Protein AF-H0QUZ9-F1 (afdb_monomer)

pLDDT: mean 75.98, std 16.35, range [38.31, 91.38]

Solvent-accessible surface area (backbone atoms only — not comparable to full-atom values): 6216 Å² total; per-residue (Å²): 134,92,83,87,87,76,82,82,72,68,77,70,74,68,80,64,74,72,61,29,48,70,68,67,45,44,26,37,43,32,42,60,47,74,59,88,94,44,77,48,74,51,70,45,58,31,36,34,56,85,48,29,39,25,44,81,85,66,56,73,25,59,37,47,71,38,74,55,8,30,34,28,60,41,84,94,56,32,34,42,36,36,37,56,48,98,84,38,26,42,28,36,37,20,52,80,81,44,80,75,44,60,29,41,36,31,72,57,132

Organism: NCBI:txid1077974

Radius of gyration: 19.83 Å; Cα contacts (8 Å, |Δi|>4): 229; chains: 1; bounding box: 42×46×67 Å

Structure (mmCIF, N/CA/C/O backbone):
data_AF-H0QUZ9-F1
#
_entry.id   AF-H0QUZ9-F1
#
loop_
_atom_site.group_PDB
_atom_site.id
_atom_site.type_symbol
_atom_site.label_atom_id
_atom_site.label_alt_id
_atom_site.label_comp_id
_atom_site.label_asym_id
_atom_site.label_entity_id
_atom_site.label_seq_id
_atom_site.pdbx_PDB_ins_code
_atom_site.Cartn_x
_atom_site.Cartn_y
_atom_site.Cartn_z
_atom_site.occupancy
_atom_site.B_iso_or_equiv
_atom_site.auth_seq_id
_atom_site.auth_comp_id
_atom_site.auth_asym_id
_atom_site.auth_atom_id
_atom_site.pdbx_PDB_model_num
ATOM 1 N N . MET A 1 1 ? -8.066 -33.741 52.087 1.00 40.66 1 MET A N 1
ATOM 2 C CA . MET A 1 1 ? -7.795 -34.500 50.851 1.00 40.66 1 MET A CA 1
ATOM 3 C C . MET A 1 1 ? -8.249 -33.626 49.694 1.00 40.66 1 MET A C 1
ATOM 5 O O . MET A 1 1 ? -9.401 -33.219 49.679 1.00 40.66 1 MET A O 1
ATOM 9 N N . ILE A 1 2 ? -7.308 -33.205 48.850 1.00 44.66 2 ILE A N 1
ATOM 10 C CA . ILE A 1 2 ? -7.549 -32.410 47.635 1.00 44.66 2 ILE A CA 1
ATOM 11 C C . ILE A 1 2 ? -8.254 -33.301 46.601 1.00 44.66 2 ILE A C 1
ATOM 13 O O . ILE A 1 2 ? -7.957 -34.490 46.587 1.00 44.66 2 ILE A O 1
ATOM 17 N N . VAL A 1 3 ? -9.151 -32.717 45.792 1.00 40.41 3 VAL A N 1
ATOM 18 C CA . VAL A 1 3 ? -9.413 -32.876 44.331 1.00 40.41 3 VAL A CA 1
ATOM 19 C C . VAL A 1 3 ? -10.880 -32.431 44.129 1.00 40.41 3 VAL A C 1
ATOM 21 O O . VAL A 1 3 ? -11.765 -33.004 44.743 1.00 40.41 3 VAL A O 1
ATOM 24 N N . GLY A 1 4 ? -11.266 -31.390 43.388 1.00 41.09 4 GLY A N 1
ATOM 25 C CA . GLY A 1 4 ? -10.650 -30.719 42.245 1.00 41.09 4 GLY A CA 1
ATOM 26 C C . GLY A 1 4 ? -11.551 -30.911 41.013 1.00 41.09 4 GLY A C 1
ATOM 27 O O . GLY A 1 4 ? -11.746 -32.041 40.588 1.00 41.09 4 GLY A O 1
ATOM 28 N N . GLY A 1 5 ? -12.067 -29.820 40.431 1.00 40.56 5 GLY A N 1
ATOM 29 C CA . GLY A 1 5 ? -12.741 -29.808 39.119 1.00 40.56 5 GLY A CA 1
ATOM 30 C C . GLY A 1 5 ? -14.235 -29.455 39.196 1.00 40.56 5 GLY A C 1
ATOM 31 O O . GLY A 1 5 ? -14.959 -30.024 39.995 1.00 40.56 5 GLY A O 1
ATOM 32 N N . ALA A 1 6 ? -14.793 -28.521 38.432 1.00 42.06 6 ALA A N 1
ATOM 33 C CA . ALA A 1 6 ? -14.297 -27.795 37.275 1.00 42.06 6 ALA A CA 1
ATOM 34 C C . ALA A 1 6 ? -14.811 -26.351 37.355 1.00 42.06 6 ALA A C 1
ATOM 36 O O . ALA A 1 6 ? -16.016 -26.109 37.379 1.00 42.06 6 ALA A O 1
ATOM 37 N N . ALA A 1 7 ? -13.894 -25.384 37.391 1.00 41.75 7 ALA A N 1
ATOM 38 C CA . ALA A 1 7 ? -14.248 -24.025 37.026 1.00 41.75 7 ALA A CA 1
ATOM 39 C C . ALA A 1 7 ? -14.563 -24.053 35.530 1.00 41.75 7 ALA A C 1
ATOM 41 O O . ALA A 1 7 ? -13.703 -24.401 34.720 1.00 41.75 7 ALA A O 1
ATOM 42 N N . VAL A 1 8 ? -15.806 -23.729 35.177 1.00 45.09 8 VAL A N 1
ATOM 43 C CA . VAL A 1 8 ? -16.184 -23.397 33.807 1.00 45.09 8 VAL A CA 1
ATOM 44 C C . VAL A 1 8 ? -15.402 -22.134 33.470 1.00 45.09 8 VAL A C 1
ATOM 46 O O . VAL A 1 8 ? -15.818 -21.020 33.778 1.00 45.09 8 VAL A O 1
ATOM 49 N N . VAL A 1 9 ? -14.195 -22.319 32.937 1.00 41.31 9 VAL A N 1
ATOM 50 C CA . VAL A 1 9 ? -13.407 -21.244 32.353 1.00 41.31 9 VAL A CA 1
ATOM 51 C C . VAL A 1 9 ? -14.231 -20.785 31.168 1.00 41.31 9 VAL A C 1
ATOM 53 O O . VAL A 1 9 ? -14.319 -21.483 30.158 1.00 41.31 9 VAL A O 1
ATOM 56 N N . ALA A 1 10 ? -14.905 -19.650 31.354 1.00 41.62 10 ALA A N 1
ATOM 57 C CA . ALA A 1 10 ? -15.516 -18.890 30.286 1.00 41.62 10 ALA A CA 1
ATOM 58 C C . ALA A 1 10 ? -14.546 -18.916 29.109 1.00 41.62 10 ALA A C 1
ATOM 60 O O . ALA A 1 10 ? -13.388 -18.524 29.263 1.00 41.62 10 ALA A O 1
ATOM 61 N N . THR A 1 11 ? -15.009 -19.470 27.989 1.00 42.88 11 THR A N 1
ATOM 62 C CA . THR A 1 11 ? -14.331 -19.472 26.698 1.00 42.88 11 THR A CA 1
ATOM 63 C C . THR A 1 11 ? -13.655 -18.128 26.523 1.00 42.88 11 THR A C 1
ATOM 65 O O . THR A 1 11 ? -14.319 -17.121 26.273 1.00 42.88 11 THR A O 1
ATOM 68 N N . ALA A 1 12 ? -12.337 -18.122 26.733 1.00 43.16 12 ALA A N 1
ATOM 69 C CA . ALA A 1 12 ? -11.499 -16.996 26.410 1.00 43.16 12 ALA A CA 1
ATOM 70 C C . ALA A 1 12 ? -11.819 -16.687 24.955 1.00 43.16 12 ALA A C 1
ATOM 72 O O . ALA A 1 12 ? -11.653 -17.546 24.086 1.00 43.16 12 ALA A O 1
ATOM 73 N N . VAL A 1 13 ? -12.374 -15.500 24.720 1.00 49.97 13 VAL A N 1
ATOM 74 C CA . VAL A 1 13 ? -12.477 -14.924 23.388 1.00 49.97 13 VAL A CA 1
ATOM 75 C C . VAL A 1 13 ? -11.075 -15.068 22.826 1.00 49.97 13 VAL A C 1
ATOM 77 O O . VAL A 1 13 ? -10.147 -14.446 23.347 1.00 49.97 13 VAL A O 1
ATOM 80 N N . ALA A 1 14 ? -10.898 -15.997 21.879 1.00 38.31 14 ALA A N 1
ATOM 81 C CA . ALA A 1 14 ? -9.626 -16.186 21.209 1.00 38.31 14 ALA A CA 1
ATOM 82 C C . ALA A 1 14 ? -9.151 -14.779 20.841 1.00 38.31 14 ALA A C 1
ATOM 84 O O . ALA A 1 14 ? -9.980 -14.021 20.322 1.00 38.31 14 ALA A O 1
ATOM 85 N N . PRO A 1 15 ? -7.911 -14.377 21.174 1.00 40.56 15 PRO A N 1
ATOM 86 C CA . PRO A 1 15 ? -7.428 -13.072 20.778 1.00 40.56 15 PRO A CA 1
ATOM 87 C C . PRO A 1 15 ? -7.496 -13.101 19.260 1.00 40.56 15 PRO A C 1
ATOM 89 O O . PRO A 1 15 ? -6.715 -13.801 18.613 1.00 40.56 15 PRO A O 1
ATOM 92 N N . GLY A 1 16 ? -8.539 -12.471 18.712 1.00 40.25 16 GLY A N 1
ATOM 93 C CA . GLY A 1 16 ? -8.776 -12.433 17.285 1.00 40.25 16 GLY A CA 1
ATOM 94 C C . GLY A 1 16 ? -7.465 -11.978 16.696 1.00 40.25 16 GLY A C 1
ATOM 95 O O . GLY A 1 16 ? -6.928 -10.980 17.179 1.00 40.25 16 GLY A O 1
ATOM 96 N N . ILE A 1 17 ? -6.915 -12.772 15.770 1.00 44.38 17 ILE A N 1
ATOM 97 C CA . ILE A 1 17 ? -5.704 -12.443 15.017 1.00 44.38 17 ILE A CA 1
ATOM 98 C C . ILE A 1 17 ? -5.839 -10.965 14.726 1.00 44.38 17 ILE A C 1
ATOM 100 O O . ILE A 1 17 ? -6.783 -10.616 14.015 1.00 44.38 17 ILE A O 1
ATOM 104 N N . ALA A 1 18 ? -5.038 -10.130 15.404 1.00 45.62 18 ALA A N 1
ATOM 105 C CA . ALA A 1 18 ? -5.222 -8.689 15.381 1.00 45.62 18 ALA A CA 1
ATOM 106 C C . ALA A 1 18 ? -5.201 -8.337 13.907 1.00 45.62 18 ALA A C 1
ATOM 108 O O . ALA A 1 18 ? -4.163 -8.488 13.262 1.00 45.62 18 ALA A O 1
ATOM 109 N N . SER A 1 19 ? -6.391 -8.089 13.355 1.00 53.25 19 SER A N 1
ATOM 110 C CA . SER A 1 19 ? -6.559 -8.132 11.918 1.00 53.25 19 SER A CA 1
ATOM 111 C C . SER A 1 19 ? -5.669 -7.020 11.436 1.00 53.25 19 SER A C 1
ATOM 113 O O . SER A 1 19 ? -5.896 -5.860 11.779 1.00 53.25 19 SER A O 1
ATOM 115 N N . ALA A 1 20 ? -4.625 -7.364 10.692 1.00 65.56 20 ALA A N 1
ATOM 116 C CA . ALA A 1 20 ? -3.692 -6.394 10.153 1.00 65.56 20 ALA A CA 1
ATOM 117 C C . ALA A 1 20 ? -4.342 -5.586 9.015 1.00 65.56 20 ALA A C 1
ATOM 119 O O . ALA A 1 20 ? -3.662 -5.128 8.104 1.00 65.56 20 ALA A O 1
ATOM 120 N N . LYS A 1 21 ? -5.669 -5.422 9.076 1.00 78.50 21 LYS A N 1
ATOM 121 C CA . LYS A 1 21 ? -6.475 -4.545 8.258 1.00 78.50 21 LYS A CA 1
ATOM 122 C C . LYS A 1 21 ? -5.779 -3.197 8.189 1.00 78.50 21 LYS A C 1
ATOM 124 O O . LYS A 1 21 ? -5.414 -2.613 9.211 1.00 78.50 21 LYS A O 1
ATOM 129 N N . VAL A 1 22 ? -5.626 -2.705 6.970 1.00 83.75 22 VAL A N 1
ATOM 130 C CA . VAL A 1 22 ? -5.093 -1.368 6.758 1.00 83.75 22 VAL A CA 1
ATOM 131 C C . VAL A 1 22 ? -6.120 -0.380 7.302 1.00 83.75 22 VAL A C 1
ATOM 133 O O . VAL A 1 22 ? -7.254 -0.342 6.825 1.00 83.75 22 VAL A O 1
ATOM 136 N N . ALA A 1 23 ? -5.748 0.346 8.354 1.00 86.38 23 ALA A N 1
ATOM 137 C CA . ALA A 1 23 ? -6.630 1.310 8.997 1.00 86.38 23 ALA A CA 1
ATOM 138 C C . ALA A 1 23 ? -6.884 2.504 8.071 1.00 86.38 23 ALA A C 1
ATOM 140 O O . ALA A 1 23 ? -6.009 2.884 7.290 1.00 86.38 23 ALA A O 1
ATOM 141 N N . ASP A 1 24 ? -8.056 3.113 8.196 1.00 88.56 24 ASP A N 1
ATOM 142 C CA . ASP A 1 24 ? -8.376 4.340 7.476 1.00 88.56 24 ASP A CA 1
ATOM 143 C C . ASP A 1 24 ? -7.456 5.474 7.934 1.00 88.56 24 ASP A C 1
ATOM 145 O O . ASP A 1 24 ? -7.105 5.572 9.111 1.00 88.56 24 ASP A O 1
ATOM 149 N N . GLY A 1 25 ? -7.041 6.326 6.999 1.00 89.50 25 GLY A N 1
ATOM 150 C CA . GLY A 1 25 ? -6.093 7.396 7.289 1.00 89.50 25 GLY A CA 1
ATOM 151 C C . GLY A 1 25 ? -5.236 7.790 6.097 1.00 89.50 25 GLY A C 1
ATOM 152 O O . GLY A 1 25 ? -5.440 7.326 4.972 1.00 89.50 25 GLY A O 1
ATOM 153 N N . ARG A 1 26 ? -4.274 8.677 6.347 1.00 90.50 26 ARG A N 1
ATOM 154 C CA . ARG A 1 26 ? -3.281 9.107 5.359 1.00 90.50 26 ARG A CA 1
ATOM 155 C C . ARG A 1 26 ? -1.987 8.334 5.550 1.00 90.50 26 ARG A C 1
ATOM 157 O O . ARG A 1 26 ? -1.582 8.053 6.675 1.00 90.50 26 ARG A O 1
ATOM 164 N N . TYR A 1 27 ? -1.348 8.005 4.441 1.00 89.75 27 TYR A N 1
ATOM 165 C CA . TYR A 1 27 ? -0.132 7.215 4.398 1.00 89.75 27 TYR A CA 1
ATOM 166 C C . TYR A 1 27 ? 0.813 7.755 3.334 1.00 89.75 27 TYR A C 1
ATOM 168 O O . TYR A 1 27 ? 0.373 8.148 2.262 1.00 89.75 27 TYR A O 1
ATOM 176 N N . ASN A 1 28 ? 2.115 7.703 3.585 1.00 89.81 28 ASN A N 1
ATOM 177 C CA . ASN A 1 28 ? 3.126 7.950 2.567 1.00 89.81 28 ASN A CA 1
ATOM 178 C C . ASN A 1 28 ? 3.643 6.618 2.025 1.00 89.81 28 ASN A C 1
ATOM 180 O O . ASN A 1 28 ? 4.213 5.817 2.771 1.00 89.81 28 ASN A O 1
ATOM 184 N N . LEU A 1 29 ? 3.452 6.393 0.722 1.00 86.69 29 LEU A N 1
ATOM 185 C CA . LEU A 1 29 ? 4.102 5.316 -0.015 1.00 86.69 29 LEU A CA 1
ATOM 186 C C . LEU A 1 29 ? 5.455 5.818 -0.517 1.00 86.69 29 LEU A C 1
ATOM 188 O O . LEU A 1 29 ? 5.502 6.624 -1.444 1.00 86.69 29 LEU A O 1
ATOM 192 N N . CYS A 1 30 ? 6.537 5.326 0.075 1.00 84.94 30 CYS A N 1
ATOM 193 C CA . CYS A 1 30 ? 7.908 5.664 -0.285 1.00 84.94 30 CYS A CA 1
ATOM 194 C C . CYS A 1 30 ? 8.562 4.511 -1.044 1.00 84.94 30 CYS A C 1
ATOM 196 O O . CYS A 1 30 ? 8.830 3.450 -0.472 1.00 84.94 30 CYS A O 1
ATOM 198 N N . ILE A 1 31 ? 8.813 4.727 -2.333 1.00 81.75 31 ILE A N 1
ATOM 199 C CA . ILE A 1 31 ? 9.498 3.785 -3.215 1.00 81.75 31 ILE A CA 1
ATOM 200 C C . ILE A 1 31 ? 10.988 4.100 -3.184 1.00 81.75 31 ILE A C 1
ATOM 202 O O . ILE A 1 31 ? 11.404 5.188 -3.580 1.00 81.75 31 ILE A O 1
ATOM 206 N N . GLU A 1 32 ? 11.784 3.141 -2.723 1.00 78.06 32 GLU A N 1
ATOM 207 C CA . GLU A 1 32 ? 13.241 3.210 -2.780 1.00 78.06 32 GLU A CA 1
ATOM 208 C C . GLU A 1 32 ? 13.731 2.508 -4.040 1.00 78.06 32 GLU A C 1
ATOM 210 O O . GLU A 1 32 ? 13.510 1.311 -4.227 1.00 78.06 32 GLU A O 1
ATOM 215 N N . THR A 1 33 ? 14.411 3.256 -4.902 1.00 71.12 33 THR A N 1
ATOM 216 C CA . THR A 1 33 ? 15.067 2.721 -6.092 1.00 71.12 33 THR A CA 1
ATOM 217 C C . THR A 1 33 ? 16.572 2.814 -5.894 1.00 71.12 33 THR A C 1
ATOM 219 O O . THR A 1 33 ? 17.105 3.881 -5.587 1.00 71.12 33 THR A O 1
ATOM 222 N N . ARG A 1 34 ? 17.271 1.685 -6.036 1.00 66.62 34 ARG A N 1
ATOM 223 C CA . ARG A 1 34 ? 18.733 1.634 -5.936 1.00 66.62 34 ARG A CA 1
ATOM 224 C C . ARG A 1 34 ? 19.350 1.621 -7.328 1.00 66.62 34 ARG A C 1
ATOM 226 O O . ARG A 1 34 ? 19.090 0.705 -8.104 1.00 66.62 34 ARG A O 1
ATOM 233 N N . TYR A 1 35 ? 20.206 2.599 -7.603 1.00 70.75 35 TYR A N 1
ATOM 234 C CA . TYR A 1 35 ? 21.011 2.702 -8.818 1.00 70.75 35 TYR A CA 1
ATOM 235 C C . TYR A 1 35 ? 22.493 2.614 -8.435 1.00 70.75 35 TYR A C 1
ATOM 237 O O . TYR A 1 35 ? 23.121 3.614 -8.089 1.00 70.75 35 TYR A O 1
ATOM 245 N N . GLY A 1 36 ? 23.055 1.401 -8.439 1.00 77.44 36 GLY A N 1
ATOM 246 C CA . GLY A 1 36 ? 24.416 1.167 -7.943 1.00 77.44 36 GLY A CA 1
ATOM 247 C C . GLY A 1 36 ? 24.548 1.567 -6.468 1.00 77.44 36 GLY A C 1
ATOM 248 O O . GLY A 1 36 ? 23.846 1.023 -5.617 1.00 77.44 36 GLY A O 1
ATOM 249 N N . SER A 1 37 ? 25.423 2.532 -6.174 1.00 75.81 37 SER A N 1
ATOM 250 C CA . SER A 1 37 ? 25.625 3.080 -4.821 1.00 75.81 37 SER A CA 1
ATOM 251 C C . SER A 1 37 ? 24.629 4.183 -4.436 1.00 75.81 37 SER A C 1
ATOM 253 O O . SER A 1 37 ? 24.607 4.604 -3.281 1.00 75.81 37 SER A O 1
ATOM 255 N N . SER A 1 38 ? 23.814 4.661 -5.379 1.00 66.56 38 SER A N 1
ATOM 256 C CA . SER A 1 38 ? 22.845 5.736 -5.149 1.00 66.56 38 SER A CA 1
ATOM 257 C C . SER A 1 38 ? 21.485 5.165 -4.757 1.00 66.56 38 SER A C 1
ATOM 259 O O . SER A 1 38 ? 20.969 4.259 -5.415 1.00 66.56 38 SER A O 1
ATOM 261 N N . VAL A 1 39 ? 20.880 5.716 -3.704 1.00 73.25 39 VAL A N 1
ATOM 262 C CA . VAL A 1 39 ? 19.507 5.400 -3.288 1.00 73.25 39 VAL A CA 1
ATOM 263 C C . VAL A 1 39 ? 18.638 6.622 -3.555 1.00 73.25 39 VAL A C 1
ATOM 265 O O . VAL A 1 39 ? 18.847 7.672 -2.954 1.00 73.25 39 VAL A O 1
ATOM 268 N N . GLU A 1 40 ? 17.675 6.492 -4.462 1.00 76.88 40 GLU A N 1
ATOM 269 C CA . GLU A 1 40 ? 16.647 7.504 -4.702 1.00 76.88 40 GLU A CA 1
ATOM 270 C C . GLU A 1 40 ? 15.355 7.062 -4.009 1.00 76.88 40 GLU A C 1
ATOM 272 O O . GLU A 1 40 ? 14.892 5.938 -4.212 1.00 76.88 40 GLU A O 1
ATOM 277 N N . GLN A 1 41 ? 14.765 7.936 -3.192 1.00 80.19 41 GLN A N 1
ATOM 278 C CA . GLN A 1 41 ? 13.489 7.678 -2.529 1.00 80.19 41 GLN A CA 1
ATOM 279 C C . GLN A 1 41 ? 12.438 8.668 -3.032 1.00 80.19 41 GLN A C 1
ATOM 281 O O . GLN A 1 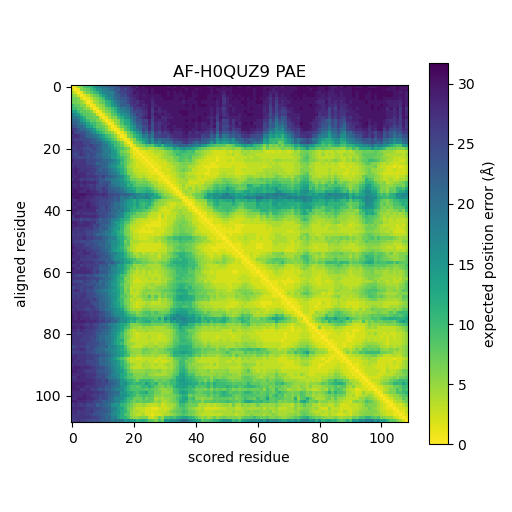41 ? 12.622 9.881 -2.935 1.00 80.19 41 GLN A O 1
ATOM 286 N N . LYS A 1 42 ? 11.323 8.152 -3.558 1.00 81.50 42 LYS A N 1
ATOM 287 C CA . LYS A 1 42 ? 10.154 8.958 -3.942 1.00 81.50 42 LYS A CA 1
ATOM 288 C C . LYS A 1 42 ? 8.970 8.588 -3.072 1.00 81.50 42 LYS A C 1
ATOM 290 O O . LYS A 1 42 ? 8.543 7.436 -3.086 1.00 81.50 42 LYS A O 1
ATOM 295 N N . CYS A 1 43 ? 8.440 9.565 -2.347 1.00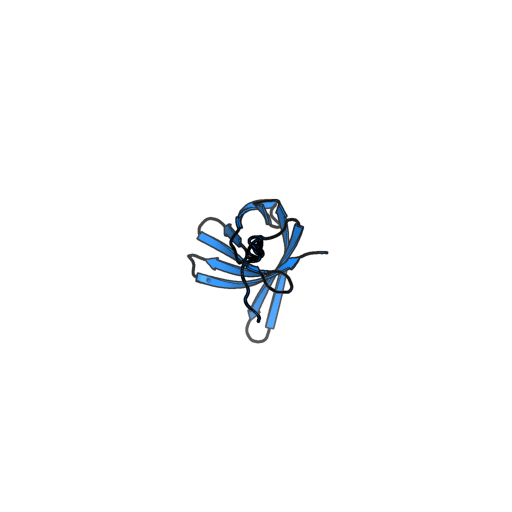 85.31 43 CYS A N 1
ATOM 296 C CA . CYS A 1 43 ? 7.255 9.403 -1.516 1.00 85.31 43 CYS A CA 1
ATOM 297 C C . CYS A 1 43 ? 6.052 10.097 -2.153 1.00 85.31 43 CYS A C 1
ATOM 299 O O . CYS A 1 43 ? 6.168 11.217 -2.649 1.00 85.31 43 CYS A O 1
ATOM 301 N N . ALA A 1 44 ? 4.898 9.441 -2.114 1.00 86.62 44 ALA A N 1
ATOM 302 C CA . ALA A 1 44 ? 3.619 10.035 -2.481 1.00 86.62 44 ALA A CA 1
ATOM 303 C C . ALA A 1 44 ? 2.579 9.740 -1.397 1.00 86.62 44 ALA A C 1
ATOM 305 O O . ALA A 1 44 ? 2.584 8.650 -0.819 1.00 86.62 44 ALA A O 1
ATOM 306 N N . GLU A 1 45 ? 1.691 10.701 -1.141 1.00 89.50 45 GLU A N 1
ATOM 307 C CA . GLU A 1 45 ? 0.590 10.528 -0.194 1.00 89.50 45 GLU A CA 1
ATOM 308 C C . GLU A 1 45 ? -0.513 9.660 -0.816 1.00 89.50 45 GLU A C 1
ATOM 310 O O . GLU A 1 45 ? -0.893 9.813 -1.980 1.00 89.50 45 GLU A O 1
ATOM 315 N N . TYR A 1 46 ? -1.025 8.743 -0.009 1.00 89.94 46 TYR A N 1
ATOM 316 C CA . TYR A 1 46 ? -2.162 7.885 -0.272 1.00 89.94 46 TYR A CA 1
ATOM 317 C C . TYR A 1 46 ? -3.142 8.008 0.887 1.00 89.94 46 TYR A C 1
ATOM 319 O O . TYR A 1 46 ? -2.758 8.186 2.044 1.00 89.94 46 TYR A O 1
ATOM 327 N N . ARG A 1 47 ? -4.427 7.843 0.594 1.00 91.38 47 ARG A N 1
ATOM 328 C CA . ARG A 1 47 ? -5.486 7.813 1.600 1.00 91.38 47 ARG A CA 1
ATOM 329 C C . ARG A 1 47 ? -6.196 6.471 1.569 1.00 91.38 47 ARG A C 1
ATOM 331 O O . ARG A 1 47 ? -6.591 6.010 0.503 1.00 91.38 47 ARG A O 1
ATOM 338 N N . VAL A 1 48 ? -6.394 5.878 2.738 1.00 90.62 48 VAL A N 1
ATOM 339 C CA . VAL A 1 48 ? -7.227 4.690 2.928 1.00 90.62 48 VAL A CA 1
ATOM 340 C C . VAL A 1 48 ? -8.571 5.136 3.487 1.00 90.62 48 VAL A C 1
ATOM 342 O O . VAL A 1 48 ? -8.616 5.845 4.494 1.00 90.62 48 VAL A O 1
ATOM 345 N N . ALA A 1 49 ? -9.649 4.754 2.809 1.00 89.62 49 ALA A N 1
ATOM 346 C CA . ALA A 1 49 ? -11.021 5.030 3.214 1.00 89.62 49 ALA A CA 1
ATOM 347 C C . ALA A 1 49 ? -11.870 3.762 3.041 1.00 89.62 49 ALA A C 1
ATOM 349 O O . ALA A 1 49 ? -12.320 3.439 1.942 1.00 89.62 49 ALA A O 1
ATOM 350 N N . GLY A 1 50 ? -12.062 3.007 4.121 1.00 87.94 50 GLY A N 1
ATOM 351 C CA . GLY A 1 50 ? -12.811 1.757 4.138 1.00 87.94 50 GLY A CA 1
ATOM 352 C C . GLY A 1 50 ? -12.135 0.652 3.324 1.00 87.94 50 GLY A C 1
ATOM 353 O O . GLY A 1 50 ? -11.246 -0.057 3.805 1.00 87.94 50 GLY A O 1
ATOM 354 N N . THR A 1 51 ? -12.611 0.453 2.096 1.00 88.94 51 THR A N 1
ATOM 355 C CA . THR A 1 51 ? -12.068 -0.521 1.133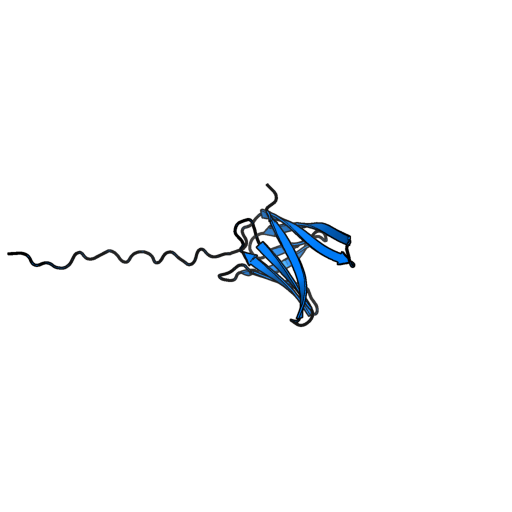 1.00 88.94 51 THR A CA 1
ATOM 356 C C . THR A 1 51 ? -11.393 0.146 -0.054 1.00 88.94 51 THR A C 1
ATOM 358 O O . THR A 1 51 ? -11.073 -0.545 -1.014 1.00 88.94 51 THR A O 1
ATOM 361 N N . ASP A 1 52 ? -11.172 1.457 -0.005 1.00 90.88 52 ASP A N 1
ATOM 362 C CA . ASP A 1 52 ? -10.547 2.195 -1.093 1.00 90.88 52 ASP A CA 1
ATOM 363 C C . ASP A 1 52 ? -9.159 2.680 -0.681 1.00 90.88 52 ASP A C 1
ATOM 365 O O . ASP A 1 52 ? -8.972 3.299 0.369 1.00 90.88 52 ASP A O 1
ATOM 369 N N . LEU A 1 53 ? -8.181 2.407 -1.541 1.00 89.69 53 LEU A N 1
ATOM 370 C CA . LEU A 1 53 ? -6.855 2.999 -1.527 1.00 89.69 53 LEU A CA 1
ATOM 371 C C . LEU A 1 53 ? -6.802 4.068 -2.618 1.00 89.69 53 LEU A C 1
ATOM 373 O O . LEU A 1 53 ? -6.848 3.768 -3.808 1.00 89.69 53 LEU A O 1
ATOM 377 N N . ILE A 1 54 ? -6.695 5.324 -2.212 1.00 89.75 54 ILE A N 1
ATOM 378 C CA . ILE A 1 54 ? -6.747 6.482 -3.100 1.00 89.75 54 ILE A CA 1
ATOM 379 C C . ILE A 1 54 ? -5.336 7.048 -3.203 1.00 89.75 54 ILE A C 1
ATOM 381 O O . ILE A 1 54 ? -4.787 7.530 -2.214 1.00 89.75 54 ILE A O 1
ATOM 385 N N . GLY A 1 55 ? -4.744 6.950 -4.391 1.00 85.88 55 GLY A N 1
ATOM 386 C CA . GLY A 1 55 ? -3.429 7.521 -4.674 1.00 85.88 55 GLY A CA 1
ATOM 387 C C . GLY A 1 55 ? -3.469 9.017 -5.001 1.00 85.88 55 GLY A C 1
ATOM 388 O O . GLY A 1 55 ? -4.547 9.614 -5.051 1.00 85.88 55 GLY A O 1
ATOM 389 N N . PRO A 1 56 ? -2.308 9.620 -5.313 1.00 80.19 56 PRO A N 1
ATOM 390 C CA . PRO A 1 56 ? -2.193 11.054 -5.605 1.00 80.19 56 PRO A CA 1
ATOM 391 C C . PRO A 1 56 ? -3.018 11.494 -6.824 1.00 80.19 56 PRO A C 1
ATOM 393 O O . PRO A 1 56 ? -3.474 12.630 -6.888 1.00 80.19 56 PRO A O 1
ATOM 396 N N . ASN A 1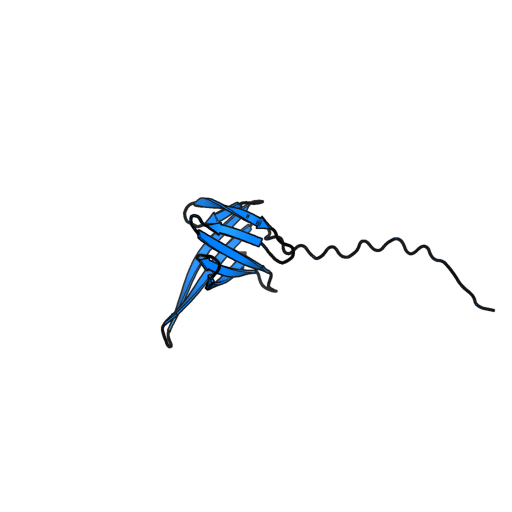 57 ? -3.279 10.581 -7.763 1.00 83.31 57 ASN A N 1
ATOM 3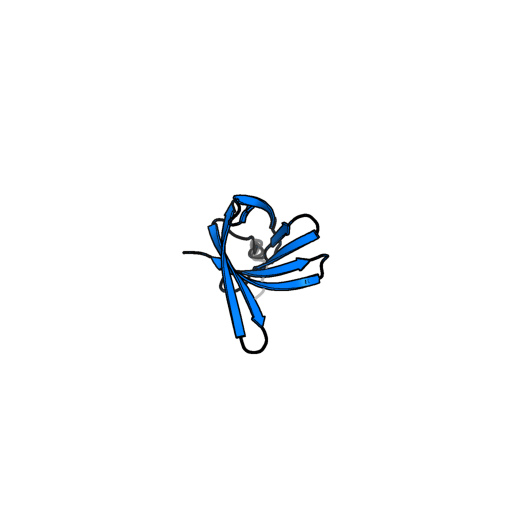97 C CA . ASN A 1 57 ? -4.101 10.843 -8.949 1.00 83.31 57 ASN A CA 1
ATOM 398 C C . ASN A 1 57 ? -5.616 10.797 -8.656 1.00 83.31 57 ASN A C 1
ATOM 400 O O . ASN A 1 57 ? -6.422 10.859 -9.581 1.00 83.31 57 ASN A O 1
ATOM 404 N N . GLY A 1 58 ? -6.020 10.603 -7.395 1.00 81.62 58 GLY A N 1
ATOM 405 C CA . GLY A 1 58 ? -7.419 10.605 -6.954 1.00 81.62 58 GLY A CA 1
ATOM 406 C C . GLY A 1 58 ? -8.250 9.392 -7.385 1.00 81.62 58 GLY A C 1
ATOM 407 O O . GLY A 1 58 ? -9.396 9.265 -6.964 1.00 81.62 58 GLY A O 1
ATOM 408 N N . THR A 1 59 ? -7.695 8.483 -8.191 1.00 83.38 59 THR A N 1
ATOM 409 C CA . THR A 1 59 ? -8.392 7.264 -8.620 1.00 83.38 59 THR A CA 1
ATOM 410 C C . THR A 1 59 ? -8.463 6.268 -7.457 1.00 83.38 59 THR A C 1
ATOM 412 O O . THR A 1 59 ? -7.407 5.880 -6.945 1.00 83.38 59 THR A O 1
ATOM 415 N N . PRO A 1 60 ? -9.666 5.847 -7.025 1.00 86.69 60 PRO A N 1
ATOM 416 C CA . PRO A 1 60 ? -9.809 4.850 -5.977 1.00 86.69 60 PRO A CA 1
ATOM 417 C C . PRO A 1 60 ? -9.453 3.463 -6.517 1.00 86.69 60 PRO A C 1
ATOM 419 O O . PRO A 1 60 ? -9.957 3.025 -7.551 1.00 86.69 60 PRO A O 1
ATOM 422 N N . LEU A 1 61 ? -8.583 2.764 -5.797 1.00 88.88 61 LEU A N 1
ATOM 423 C CA . LEU A 1 61 ? -8.241 1.369 -6.035 1.00 88.88 61 LEU A CA 1
ATOM 424 C C . LEU A 1 61 ? -8.883 0.516 -4.950 1.00 88.88 61 LEU A C 1
ATOM 426 O O . LEU A 1 61 ? -8.809 0.846 -3.768 1.00 88.88 61 LEU A O 1
ATOM 430 N N . LYS A 1 62 ? -9.469 -0.615 -5.336 1.00 90.19 62 LYS A N 1
ATOM 431 C CA . LYS A 1 62 ? -10.093 -1.523 -4.376 1.00 90.19 62 LYS A CA 1
ATOM 432 C C . LYS A 1 62 ? -9.025 -2.194 -3.512 1.00 90.19 62 LYS A C 1
ATOM 434 O O . LYS A 1 62 ? -8.230 -2.989 -4.009 1.00 90.19 62 LYS A O 1
ATOM 439 N N . LEU A 1 63 ? -9.050 -1.900 -2.221 1.00 89.50 63 LEU A N 1
ATOM 440 C CA . LEU A 1 63 ? -8.220 -2.490 -1.184 1.00 89.50 63 LEU A CA 1
ATOM 441 C C . LEU A 1 63 ? -8.920 -3.711 -0.581 1.00 89.50 63 LEU A C 1
ATOM 443 O O . LEU A 1 63 ? -9.935 -3.611 0.112 1.00 89.50 63 LEU A O 1
ATOM 447 N N . VAL A 1 64 ? -8.351 -4.883 -0.836 1.00 89.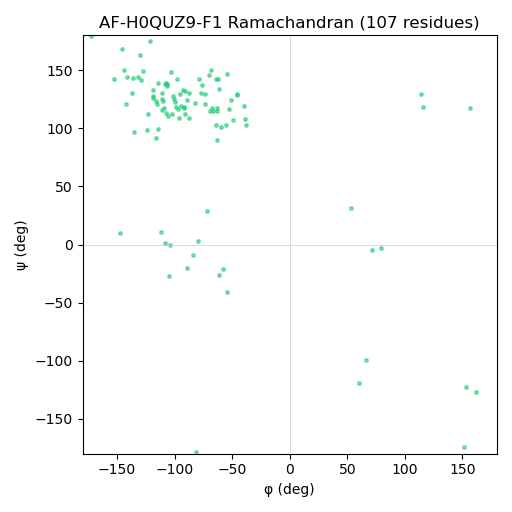94 64 VAL A N 1
ATOM 448 C CA . VAL A 1 64 ? -8.776 -6.147 -0.241 1.00 89.94 64 VAL A CA 1
ATOM 449 C C . VAL A 1 64 ? -7.966 -6.384 1.023 1.00 89.94 64 VAL A C 1
ATOM 451 O O . VAL A 1 64 ? -6.745 -6.518 0.980 1.00 89.94 64 VAL A O 1
ATOM 454 N N . HIS A 1 65 ? -8.646 -6.447 2.161 1.00 86.31 65 HIS A N 1
ATOM 455 C CA . HIS A 1 65 ? -8.012 -6.689 3.454 1.00 86.31 65 HIS A CA 1
ATOM 456 C C . HIS A 1 65 ? -7.687 -8.172 3.644 1.00 86.31 65 HIS A C 1
ATOM 458 O O . HIS A 1 65 ? -8.453 -9.049 3.245 1.00 86.31 65 HIS A O 1
ATOM 464 N N . THR A 1 66 ? -6.549 -8.452 4.272 1.00 83.81 66 THR A N 1
ATOM 465 C CA . THR A 1 66 ? -6.078 -9.809 4.581 1.00 83.81 66 THR A CA 1
ATOM 466 C C . THR A 1 66 ? -5.669 -9.891 6.054 1.00 83.81 66 THR A C 1
ATOM 468 O O . THR A 1 66 ? -5.424 -8.856 6.677 1.00 83.81 66 THR A O 1
ATOM 471 N N . PRO A 1 67 ? -5.534 -11.094 6.641 1.00 81.94 67 PRO A N 1
ATOM 472 C CA . PRO A 1 67 ? -5.099 -11.232 8.033 1.00 81.94 67 PRO A CA 1
ATOM 473 C C . PRO A 1 67 ? -3.736 -10.596 8.343 1.00 81.94 67 PRO A C 1
ATOM 475 O O . PRO A 1 67 ? -3.467 -10.294 9.501 1.00 81.94 67 PRO A O 1
ATOM 478 N N . THR A 1 68 ? -2.892 -10.379 7.328 1.00 83.88 68 THR A N 1
ATOM 479 C CA . THR A 1 68 ? -1.531 -9.830 7.446 1.00 83.88 68 THR A CA 1
ATOM 480 C C . THR A 1 68 ? -1.390 -8.399 6.916 1.00 83.88 68 THR A C 1
ATOM 482 O O . THR A 1 68 ? -0.279 -7.866 6.911 1.00 83.88 68 THR A O 1
ATOM 485 N N . GLY A 1 69 ? -2.470 -7.770 6.441 1.00 86.75 69 GLY A N 1
ATOM 486 C CA . GLY A 1 69 ? -2.379 -6.507 5.716 1.00 86.75 69 GLY A CA 1
ATOM 487 C C . GLY A 1 69 ? -3.529 -6.298 4.737 1.00 86.75 69 GLY A C 1
ATOM 488 O O . GLY A 1 69 ? -4.708 -6.392 5.073 1.00 86.75 69 GLY A O 1
ATOM 489 N N . GLY A 1 70 ? -3.177 -6.105 3.471 1.00 89.31 70 GLY A N 1
ATOM 490 C CA . GLY A 1 70 ? -4.122 -6.039 2.364 1.00 89.31 70 GLY A CA 1
ATOM 491 C C . GLY A 1 70 ? -3.416 -5.985 1.017 1.00 89.31 70 GLY A C 1
ATOM 492 O O . GLY A 1 70 ? -2.191 -5.985 0.949 1.00 89.31 70 GLY A O 1
ATOM 493 N N . TYR A 1 71 ? -4.174 -5.933 -0.066 1.00 89.69 71 TYR A N 1
ATOM 494 C CA . TYR A 1 71 ? -3.634 -5.646 -1.388 1.00 89.69 71 TYR A CA 1
ATOM 495 C C . TYR A 1 71 ? -4.611 -4.813 -2.208 1.00 89.69 71 TYR A C 1
ATOM 497 O O . TYR A 1 71 ? -5.823 -4.922 -2.036 1.00 89.69 71 TYR A O 1
ATOM 505 N N . ALA A 1 72 ? -4.079 -3.989 -3.102 1.00 89.25 72 ALA A N 1
ATOM 506 C CA . ALA A 1 72 ? -4.847 -3.247 -4.087 1.00 89.25 72 ALA A CA 1
ATOM 507 C C . ALA A 1 72 ? -4.414 -3.667 -5.493 1.00 89.25 72 ALA A C 1
ATOM 509 O O . ALA A 1 72 ? -3.221 -3.666 -5.811 1.00 89.25 72 ALA A O 1
ATOM 510 N N . GLU A 1 73 ? -5.386 -4.040 -6.320 1.00 84.94 73 GLU A N 1
ATOM 511 C CA . GLU A 1 73 ? -5.156 -4.296 -7.741 1.00 84.94 73 GLU A CA 1
ATOM 512 C C . GLU A 1 73 ? -5.032 -2.966 -8.479 1.00 84.94 73 GLU A C 1
ATOM 514 O O . GLU A 1 73 ? -5.873 -2.078 -8.333 1.00 84.94 73 GLU A O 1
ATOM 519 N N . ILE A 1 74 ? -3.985 -2.843 -9.284 1.00 80.56 74 ILE A N 1
ATOM 520 C CA . ILE A 1 74 ? -3.709 -1.712 -10.161 1.00 80.56 74 ILE A CA 1
ATOM 521 C C . ILE A 1 74 ? -3.815 -2.245 -11.595 1.00 80.56 74 ILE A C 1
ATOM 523 O O . ILE A 1 74 ? -2.879 -2.881 -12.095 1.00 80.56 74 ILE A O 1
ATOM 527 N N . PRO A 1 75 ? -4.952 -2.023 -12.275 1.00 73.75 75 PRO A N 1
ATOM 528 C CA . PRO A 1 75 ? -5.121 -2.458 -13.652 1.00 73.75 75 PRO A CA 1
ATOM 529 C C . PRO A 1 75 ? -3.998 -1.938 -14.568 1.00 73.75 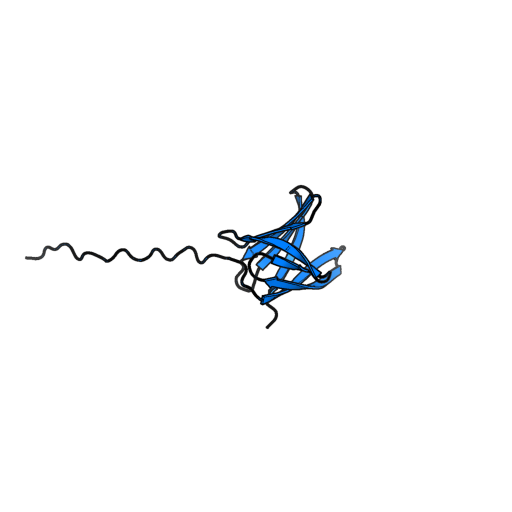75 PRO A C 1
ATOM 531 O O . PRO A 1 75 ? -3.508 -0.824 -14.368 1.00 73.75 75 PRO A O 1
ATOM 534 N N . PRO A 1 76 ? -3.607 -2.709 -15.598 1.00 70.50 76 PRO A N 1
ATOM 535 C CA . PRO A 1 76 ? -4.225 -3.971 -16.016 1.00 70.50 76 PRO A CA 1
ATOM 536 C C . PRO A 1 76 ? -3.663 -5.236 -15.339 1.00 70.50 76 PRO A C 1
ATOM 538 O O . PRO A 1 76 ? -4.336 -6.260 -15.363 1.00 70.50 76 PRO A O 1
ATOM 541 N N . VAL A 1 77 ? -2.455 -5.205 -14.764 1.00 73.56 77 VAL A N 1
ATOM 542 C CA . VAL A 1 77 ? -1.742 -6.427 -14.314 1.00 73.56 77 VAL A CA 1
ATOM 543 C C . VAL A 1 77 ? -0.852 -6.231 -13.080 1.00 73.56 77 VAL A C 1
ATOM 545 O O . VAL A 1 77 ? -0.035 -7.100 -12.756 1.00 73.56 77 VAL A O 1
ATOM 548 N N . SER A 1 78 ? -0.956 -5.082 -12.418 1.00 80.00 78 SER A N 1
ATOM 549 C CA . SER A 1 78 ? -0.100 -4.728 -11.290 1.00 80.00 78 SER A CA 1
ATOM 550 C C . SER A 1 78 ? -0.849 -4.905 -9.973 1.00 80.00 78 SER A C 1
ATOM 552 O O . SER A 1 78 ? -2.055 -4.696 -9.905 1.00 80.00 78 SER A O 1
ATOM 554 N N . ARG A 1 79 ? -0.142 -5.254 -8.900 1.00 85.06 79 ARG A N 1
ATOM 555 C CA . ARG A 1 79 ? -0.713 -5.372 -7.554 1.00 85.06 79 ARG A CA 1
ATOM 556 C C . ARG A 1 79 ? 0.217 -4.752 -6.529 1.00 85.06 79 ARG A C 1
ATOM 558 O O . ARG A 1 79 ? 1.396 -5.108 -6.460 1.00 85.06 79 ARG A O 1
ATOM 565 N N . LEU A 1 80 ? -0.345 -3.897 -5.683 1.00 87.12 80 LEU A N 1
ATOM 566 C CA . LEU A 1 80 ? 0.307 -3.371 -4.493 1.00 87.12 80 LEU A CA 1
ATOM 567 C C . LEU A 1 80 ? -0.115 -4.199 -3.279 1.00 87.12 80 LEU A C 1
ATOM 569 O O . LEU A 1 80 ? -1.253 -4.111 -2.831 1.00 87.12 80 LEU A O 1
ATOM 573 N N . THR A 1 81 ? 0.798 -4.993 -2.733 1.00 88.81 81 THR A N 1
ATOM 574 C CA . THR A 1 81 ? 0.572 -5.757 -1.499 1.00 88.81 81 THR A CA 1
ATOM 575 C C . THR A 1 81 ? 1.107 -4.978 -0.308 1.00 88.81 81 THR A C 1
ATOM 577 O O . THR A 1 81 ? 2.252 -4.540 -0.322 1.00 88.81 81 THR A O 1
ATOM 580 N N . LEU A 1 82 ? 0.300 -4.822 0.733 1.00 89.00 82 LEU A N 1
ATOM 581 C CA . LEU A 1 82 ? 0.644 -4.163 1.985 1.00 89.00 82 LEU A CA 1
ATOM 582 C C . LEU A 1 82 ? 0.744 -5.234 3.070 1.00 89.00 82 LEU A C 1
ATOM 584 O O . LEU A 1 82 ? -0.242 -5.896 3.372 1.00 89.00 82 LEU A O 1
ATOM 588 N N . LEU A 1 83 ? 1.924 -5.411 3.656 1.00 87.69 83 LEU A N 1
ATOM 589 C CA . LEU A 1 83 ? 2.170 -6.342 4.758 1.00 87.69 83 LEU A CA 1
ATOM 590 C C . LEU A 1 83 ? 2.439 -5.550 6.028 1.00 87.69 83 LEU A C 1
ATOM 592 O O . LEU A 1 83 ? 3.350 -4.728 6.051 1.00 87.69 83 LEU A O 1
ATOM 596 N N . LYS A 1 84 ? 1.669 -5.775 7.089 1.00 85.62 84 LYS A N 1
ATOM 597 C CA . LYS A 1 84 ? 1.828 -5.036 8.344 1.00 85.62 84 LYS A CA 1
ATOM 598 C C . LYS A 1 84 ? 3.213 -5.264 8.943 1.00 85.62 84 LYS A C 1
ATOM 600 O O . LYS A 1 84 ? 3.692 -6.388 9.051 1.00 85.62 84 LYS A O 1
ATOM 605 N N . THR A 1 85 ? 3.836 -4.173 9.367 1.00 84.44 85 THR A N 1
ATOM 606 C CA . THR A 1 85 ? 5.076 -4.159 10.147 1.00 84.44 85 THR A CA 1
ATOM 607 C C . THR A 1 85 ? 4.839 -3.434 11.473 1.00 84.44 85 THR A C 1
ATOM 609 O O . THR A 1 85 ? 3.759 -2.874 11.701 1.00 84.44 85 THR A O 1
ATOM 612 N N . ALA A 1 86 ? 5.848 -3.416 12.350 1.00 80.44 86 ALA A N 1
ATOM 613 C CA . ALA A 1 86 ? 5.779 -2.705 13.629 1.00 80.44 86 ALA A CA 1
ATOM 614 C C . ALA A 1 86 ? 5.410 -1.216 13.456 1.00 80.44 86 ALA A C 1
ATOM 616 O O . ALA A 1 86 ? 4.556 -0.711 14.176 1.00 80.44 86 ALA A O 1
ATOM 617 N N . ASN A 1 87 ? 5.967 -0.552 12.435 1.00 80.50 87 ASN A N 1
ATOM 618 C CA . ASN A 1 87 ? 5.865 0.904 12.258 1.00 80.50 87 ASN A CA 1
ATOM 619 C C . ASN A 1 87 ? 4.867 1.338 11.166 1.00 80.50 87 ASN A C 1
ATOM 621 O O . ASN A 1 87 ? 4.711 2.526 10.908 1.00 80.50 87 ASN A O 1
ATOM 625 N N . GLY A 1 88 ? 4.205 0.397 10.487 1.00 84.94 88 GLY A N 1
ATOM 626 C CA . GLY A 1 88 ? 3.333 0.705 9.353 1.00 84.94 88 GLY A CA 1
ATOM 627 C C . GLY A 1 88 ? 3.067 -0.535 8.515 1.00 84.94 88 GLY A C 1
ATOM 628 O O . GLY A 1 88 ? 2.648 -1.559 9.063 1.00 84.94 88 GLY A O 1
ATOM 629 N N . TYR A 1 89 ? 3.321 -0.440 7.211 1.00 87.31 89 TYR A N 1
ATOM 630 C CA . TYR A 1 89 ? 3.220 -1.546 6.267 1.00 87.31 89 TYR A CA 1
ATOM 631 C C . TYR A 1 89 ? 4.424 -1.555 5.319 1.00 87.31 89 TYR A C 1
ATOM 633 O O . TYR A 1 89 ? 4.912 -0.514 4.882 1.00 87.31 89 TYR A O 1
ATOM 641 N N . LYS A 1 90 ? 4.899 -2.746 4.969 1.00 87.69 90 LYS A N 1
ATOM 642 C CA . LYS A 1 90 ? 5.775 -2.972 3.825 1.00 87.69 90 LYS A CA 1
ATOM 643 C C . LYS A 1 90 ? 4.899 -3.062 2.583 1.00 87.69 90 LYS A C 1
ATOM 645 O O . LYS A 1 90 ? 4.027 -3.923 2.507 1.00 87.69 90 LYS A O 1
ATOM 650 N N . ALA A 1 91 ? 5.147 -2.194 1.620 1.00 87.38 91 ALA A N 1
ATOM 651 C CA . ALA A 1 91 ? 4.523 -2.223 0.312 1.00 87.38 91 ALA A CA 1
ATOM 652 C C . ALA A 1 91 ? 5.368 -3.058 -0.657 1.00 87.38 91 ALA A C 1
ATOM 654 O O . ALA A 1 91 ? 6.581 -2.891 -0.752 1.00 87.38 91 ALA A O 1
ATOM 655 N N . ILE A 1 92 ? 4.738 -3.968 -1.384 1.00 86.19 92 ILE A N 1
ATOM 656 C CA . ILE A 1 92 ? 5.366 -4.768 -2.433 1.00 86.19 92 ILE A CA 1
ATOM 657 C C . ILE A 1 92 ? 4.576 -4.509 -3.701 1.00 86.19 92 ILE A C 1
ATOM 659 O O . ILE A 1 92 ? 3.409 -4.887 -3.790 1.00 86.19 92 ILE A O 1
ATOM 663 N N . AS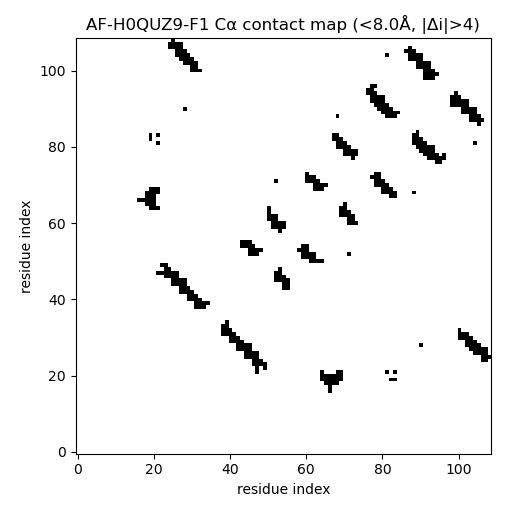N A 1 93 ? 5.205 -3.848 -4.666 1.00 83.06 93 ASN A N 1
ATOM 664 C CA . ASN A 1 93 ? 4.628 -3.691 -5.987 1.00 83.06 93 ASN A CA 1
ATOM 665 C C . ASN A 1 93 ? 5.030 -4.897 -6.836 1.00 83.06 93 ASN A C 1
ATOM 667 O O . ASN A 1 93 ? 6.204 -5.278 -6.881 1.00 83.06 93 ASN A O 1
ATOM 671 N N . SER A 1 94 ? 4.049 -5.506 -7.484 1.00 80.44 94 SER A N 1
ATOM 672 C CA . SER A 1 94 ? 4.236 -6.663 -8.347 1.00 80.44 94 SER A CA 1
ATOM 673 C C . SER A 1 94 ? 3.574 -6.433 -9.695 1.00 80.44 94 SER A C 1
ATOM 675 O O . SER A 1 94 ? 2.494 -5.853 -9.754 1.00 80.44 94 SER A O 1
ATOM 677 N N . VAL A 1 95 ? 4.218 -6.892 -10.766 1.00 79.31 95 VAL A N 1
ATOM 678 C CA . VAL A 1 95 ? 3.698 -6.861 -12.141 1.00 79.31 95 VAL A CA 1
ATOM 679 C C . VAL A 1 95 ? 3.594 -8.302 -12.610 1.00 79.31 95 VAL A C 1
ATOM 681 O O . VAL A 1 95 ? 4.571 -9.041 -12.506 1.00 79.31 95 VAL A O 1
ATOM 684 N N . LEU A 1 96 ? 2.417 -8.730 -13.079 1.00 79.12 96 LEU A N 1
ATOM 685 C CA . LEU A 1 96 ? 2.164 -10.130 -13.461 1.00 79.12 96 LEU A CA 1
ATOM 686 C C . LEU A 1 96 ? 2.516 -11.130 -12.334 1.00 79.12 96 LEU A C 1
ATOM 688 O O . LEU A 1 96 ? 2.965 -12.243 -12.587 1.00 79.12 96 LEU A O 1
ATOM 692 N N . GLY A 1 97 ? 2.356 -10.713 -11.072 1.00 72.75 97 GLY A N 1
ATOM 693 C CA . GLY A 1 97 ? 2.700 -11.513 -9.890 1.00 72.75 97 GLY A CA 1
ATOM 694 C C . GLY A 1 97 ? 4.191 -11.544 -9.525 1.00 72.75 97 GLY A C 1
ATOM 695 O O . GLY A 1 97 ? 4.539 -12.095 -8.482 1.00 72.75 97 GLY A O 1
ATOM 696 N N . VAL A 1 98 ? 5.068 -10.921 -10.317 1.00 75.56 98 VAL A N 1
ATOM 697 C CA . VAL A 1 98 ? 6.505 -10.826 -10.024 1.00 75.56 98 VAL A CA 1
ATOM 698 C C . VAL A 1 98 ? 6.775 -9.576 -9.181 1.00 75.56 98 VAL A C 1
ATOM 700 O O . VAL A 1 98 ? 6.409 -8.483 -9.615 1.00 75.56 98 VAL A O 1
ATOM 703 N N . PRO A 1 99 ? 7.408 -9.680 -7.995 1.00 75.50 99 PRO A N 1
ATOM 704 C CA . PRO A 1 99 ? 7.793 -8.515 -7.200 1.00 75.50 99 PRO A CA 1
ATOM 705 C C . PRO A 1 99 ? 8.819 -7.662 -7.954 1.00 75.50 99 PRO A C 1
ATOM 707 O O . PRO A 1 99 ? 9.920 -8.125 -8.237 1.00 75.50 99 PRO A O 1
ATOM 710 N N . VAL A 1 100 ? 8.462 -6.416 -8.265 1.00 74.69 100 VAL A N 1
ATOM 711 C CA . VAL A 1 100 ? 9.330 -5.482 -9.008 1.00 74.69 100 VAL A CA 1
ATOM 712 C C . VAL A 1 100 ? 9.949 -4.420 -8.110 1.00 74.69 100 VAL A C 1
ATOM 714 O O . VAL A 1 100 ? 11.027 -3.916 -8.404 1.00 74.69 100 VAL A O 1
ATOM 717 N N . ALA A 1 101 ? 9.287 -4.082 -7.004 1.00 73.44 101 ALA A N 1
ATOM 718 C CA . ALA A 1 101 ? 9.793 -3.110 -6.050 1.00 73.44 101 ALA A CA 1
ATOM 719 C C . ALA A 1 101 ? 9.251 -3.389 -4.650 1.00 73.44 101 ALA A C 1
ATOM 721 O O . ALA A 1 101 ? 8.085 -3.747 -4.467 1.00 73.44 101 ALA A O 1
ATOM 722 N N . THR A 1 102 ? 10.103 -3.180 -3.652 1.00 77.88 102 THR A N 1
ATOM 723 C CA . THR A 1 102 ? 9.698 -3.116 -2.248 1.00 77.88 102 THR A CA 1
ATOM 724 C C . THR A 1 102 ? 9.779 -1.678 -1.773 1.00 77.88 102 THR A C 1
ATOM 726 O O . THR A 1 102 ? 10.701 -0.945 -2.115 1.00 77.88 102 THR A O 1
ATOM 729 N N . SER A 1 103 ? 8.792 -1.263 -1.002 1.00 82.12 103 SER A N 1
ATOM 730 C CA . SER A 1 103 ? 8.557 0.117 -0.603 1.00 82.12 103 SER A CA 1
ATOM 731 C C . SER A 1 103 ? 7.995 0.140 0.814 1.00 82.12 103 SER A C 1
ATOM 733 O O . SER A 1 103 ? 7.586 -0.892 1.356 1.00 82.12 103 SER A O 1
ATOM 735 N N . SER A 1 104 ? 7.955 1.317 1.417 1.00 85.69 104 SER A N 1
ATOM 736 C CA . SER A 1 104 ? 7.374 1.514 2.745 1.00 85.69 104 SER A CA 1
ATOM 737 C C . SER A 1 104 ? 6.060 2.267 2.618 1.00 85.69 104 SER A C 1
ATOM 739 O O . SER A 1 104 ? 5.965 3.201 1.830 1.00 85.69 104 SER A O 1
ATOM 741 N N . PHE A 1 105 ? 5.050 1.860 3.378 1.00 85.44 105 PHE A N 1
ATOM 742 C CA . PHE A 1 105 ? 3.748 2.514 3.456 1.00 85.44 105 PHE A CA 1
ATOM 743 C C . PHE A 1 105 ? 3.479 2.868 4.916 1.00 85.44 105 PHE A C 1
ATOM 745 O O . PHE A 1 105 ? 3.134 2.011 5.736 1.00 85.44 105 PHE A O 1
ATOM 752 N N . LEU A 1 106 ? 3.749 4.125 5.258 1.00 88.12 106 LEU A N 1
ATOM 753 C CA . LEU A 1 106 ? 3.824 4.595 6.640 1.00 88.12 106 LEU A CA 1
ATOM 754 C C . LEU A 1 106 ? 2.697 5.589 6.921 1.00 88.12 106 LEU A C 1
ATOM 756 O O . LEU A 1 106 ? 2.417 6.408 6.049 1.00 88.12 106 LEU A O 1
ATOM 760 N N . PRO A 1 107 ? 2.042 5.530 8.092 1.00 84.00 107 PRO A N 1
ATOM 761 C CA . PRO A 1 107 ? 1.001 6.489 8.444 1.00 84.00 107 PRO A CA 1
ATOM 762 C C . PRO A 1 107 ? 1.570 7.912 8.519 1.00 84.00 107 PRO A C 1
ATOM 764 O O . PRO A 1 107 ? 2.700 8.111 8.967 1.00 84.00 107 PRO A O 1
ATOM 767 N N . VAL A 1 108 ? 0.780 8.890 8.076 1.00 83.62 108 VAL A N 1
ATOM 768 C CA . VAL A 1 108 ? 1.065 10.321 8.241 1.00 83.62 108 VAL A CA 1
ATOM 769 C C . VAL A 1 108 ? 0.282 10.797 9.460 1.00 83.62 108 VAL A C 1
ATOM 771 O O . VAL A 1 108 ? -0.946 10.688 9.471 1.00 83.62 108 VAL A O 1
ATOM 774 N N . SER A 1 109 ? 1.008 11.235 10.490 1.00 63.09 109 SER A N 1
ATOM 775 C CA . SER A 1 109 ? 0.468 11.787 11.738 1.00 63.09 109 SER A CA 1
ATOM 776 C C . SER A 1 109 ? -0.351 13.052 11.514 1.00 63.09 109 SER A C 1
ATOM 778 O O . SER A 1 109 ? 0.075 13.875 10.672 1.00 63.09 109 SER A O 1
#

Sequence (109 aa):
MIVGGAAVVATAVAPGIASAKVADGRYNLCIETRYGSSVEQKCAEYRVAGTDLIGPNGTPLKLVHTPTGGYAEIPPVSRLTLLKTANGYKAINSVLGVPVATSSFLPVS

Secondary structure (DSSP, 8-state):
-----------------------SEEEEEEEEEEETTEEEEEEEEEEEETTEEE-TT--EEEEEEETTEEEEEETTTEEEEEEEETTEEEEEEEETTEEEEEEEEEE--

Nearest PDB structures (foldseek):
  6jzc-assembly1_A  TM=7.202E-01  e=1.305E+00  Mus musculus
  6jzd-assembly1_A  TM=7.165E-01  e=1.985E+00  Mus musculus
  2dkp-assembly1_A  TM=3.188E-01  e=3.915E-01  Homo sapiens
  2yry-assembly1_A  TM=2.672E-01  e=3.526E-01  Homo sapiens
  2iab-assembly1_A  TM=2.847E-01  e=3.017E+00  Streptomyces avermitilis

Mean predicted aligned error: 11.19 Å

Foldseek 3Di:
DDDDDDDPPDPDPPPPLPQQEQDF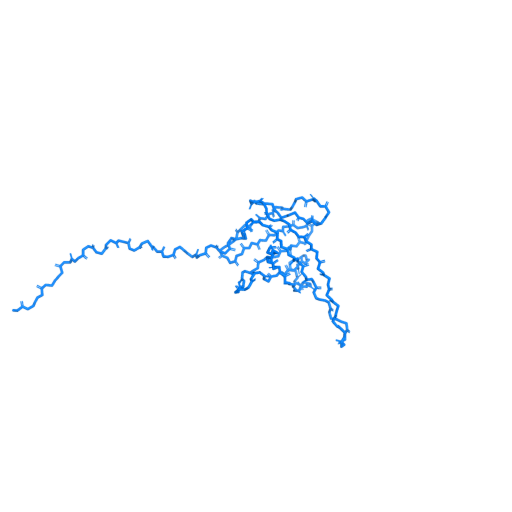AKKWKWFWDDDPPDTDIDIFIWTDDPQWIATPVRDTFGWAGDSQYTKTDDPPFKIWTWGDDPFHTWTFIDGNNHGPTIIGIGGDD